Protein AF-A0A1E5TDJ2-F1 (afdb_monomer)

Structure (mmCIF, N/CA/C/O backbone):
data_AF-A0A1E5TDJ2-F1
#
_entry.id   AF-A0A1E5TDJ2-F1
#
loop_
_atom_site.group_PDB
_atom_site.id
_atom_site.type_symbol
_atom_site.label_atom_id
_atom_site.label_alt_id
_atom_site.label_comp_id
_atom_site.label_asym_id
_atom_site.label_entity_id
_atom_site.label_seq_id
_atom_site.pdbx_PDB_ins_code
_atom_site.Cartn_x
_atom_site.Cartn_y
_atom_site.Cartn_z
_atom_site.occupancy
_atom_site.B_iso_or_equiv
_atom_site.auth_seq_id
_atom_site.auth_comp_id
_atom_site.auth_asym_id
_atom_site.auth_atom_id
_atom_site.pdbx_PDB_model_num
ATOM 1 N N . MET A 1 1 ? 19.312 -7.113 -2.089 1.00 63.56 1 MET A N 1
ATOM 2 C CA . MET A 1 1 ? 18.902 -5.694 -2.047 1.00 63.56 1 MET A CA 1
ATOM 3 C C . MET A 1 1 ? 20.101 -4.768 -2.190 1.00 63.56 1 MET A C 1
ATOM 5 O O . MET A 1 1 ? 20.245 -4.193 -3.256 1.00 63.56 1 MET A O 1
ATOM 9 N N . VAL A 1 2 ? 20.990 -4.676 -1.190 1.00 70.56 2 VAL A N 1
ATOM 10 C CA . VAL A 1 2 ? 22.134 -3.738 -1.207 1.00 70.56 2 VAL A CA 1
ATOM 11 C C . VAL A 1 2 ? 23.017 -3.931 -2.442 1.00 70.56 2 VAL A C 1
ATOM 13 O O . VAL A 1 2 ? 23.183 -2.998 -3.211 1.00 70.56 2 VAL A O 1
ATOM 16 N N . PHE A 1 3 ? 23.471 -5.154 -2.714 1.00 72.44 3 PHE A N 1
ATOM 17 C CA . PHE A 1 3 ? 24.325 -5.455 -3.868 1.00 72.44 3 PHE A CA 1
ATOM 18 C C . PHE A 1 3 ? 23.682 -5.176 -5.236 1.00 72.44 3 PHE A C 1
ATOM 20 O O . PHE A 1 3 ? 24.351 -4.679 -6.131 1.00 72.44 3 PHE A O 1
ATOM 27 N N . SER A 1 4 ? 22.379 -5.424 -5.397 1.00 66.31 4 SER A N 1
ATOM 28 C CA . SER A 1 4 ? 21.657 -5.142 -6.648 1.00 66.31 4 SER A CA 1
ATOM 29 C C . SER A 1 4 ? 21.421 -3.643 -6.862 1.00 66.31 4 SER A C 1
ATOM 31 O O . SER A 1 4 ? 21.462 -3.168 -7.991 1.00 66.31 4 SER A O 1
ATOM 33 N N . ILE A 1 5 ? 21.186 -2.895 -5.778 1.00 70.62 5 ILE A N 1
ATOM 34 C CA . ILE A 1 5 ? 21.067 -1.433 -5.812 1.00 70.62 5 ILE A CA 1
ATOM 35 C C . ILE A 1 5 ? 22.433 -0.821 -6.120 1.00 70.62 5 ILE A C 1
ATOM 37 O O . ILE A 1 5 ? 22.540 -0.040 -7.057 1.00 70.62 5 ILE A O 1
ATOM 41 N N . LEU A 1 6 ? 23.479 -1.218 -5.388 1.00 73.31 6 LEU A N 1
ATOM 42 C CA . LEU A 1 6 ? 24.854 -0.782 -5.639 1.00 73.31 6 LEU A CA 1
ATOM 43 C C . LEU A 1 6 ? 25.262 -1.071 -7.082 1.00 73.31 6 LEU A C 1
ATOM 45 O O . LEU A 1 6 ? 25.754 -0.180 -7.755 1.00 73.31 6 LEU A O 1
ATOM 49 N N . SER A 1 7 ? 24.960 -2.266 -7.584 1.00 71.19 7 SER A N 1
ATOM 50 C CA . SER A 1 7 ? 25.160 -2.624 -8.983 1.00 71.19 7 SER A CA 1
ATOM 51 C C . SER A 1 7 ? 24.470 -1.638 -9.933 1.00 71.19 7 SER A C 1
ATOM 53 O O . SER A 1 7 ? 25.132 -1.071 -10.802 1.00 71.19 7 SER A O 1
ATOM 55 N N . TYR A 1 8 ? 23.168 -1.359 -9.761 1.00 70.56 8 TYR A N 1
ATOM 56 C CA . TYR A 1 8 ? 22.444 -0.404 -10.617 1.00 70.56 8 TYR A CA 1
ATOM 57 C C . TYR A 1 8 ? 23.038 1.011 -10.563 1.00 70.56 8 TYR A C 1
ATOM 59 O O . TYR A 1 8 ? 23.144 1.674 -11.593 1.00 70.56 8 TYR A O 1
ATOM 67 N N . PHE A 1 9 ? 23.431 1.480 -9.376 1.00 73.19 9 PHE A N 1
ATOM 68 C CA . PHE A 1 9 ? 24.064 2.788 -9.213 1.00 73.19 9 PHE A CA 1
ATOM 69 C C . PHE A 1 9 ? 25.463 2.834 -9.842 1.00 73.19 9 PHE A C 1
ATOM 71 O O . PHE A 1 9 ? 25.780 3.823 -10.498 1.00 73.19 9 PHE A O 1
ATOM 78 N N . ALA A 1 10 ? 26.260 1.772 -9.698 1.00 73.75 10 ALA A N 1
ATOM 79 C CA . ALA A 1 10 ? 27.562 1.640 -10.349 1.00 73.75 10 ALA A CA 1
ATOM 80 C C . ALA A 1 10 ? 27.429 1.762 -11.872 1.00 73.75 10 ALA A C 1
ATOM 82 O O . ALA A 1 10 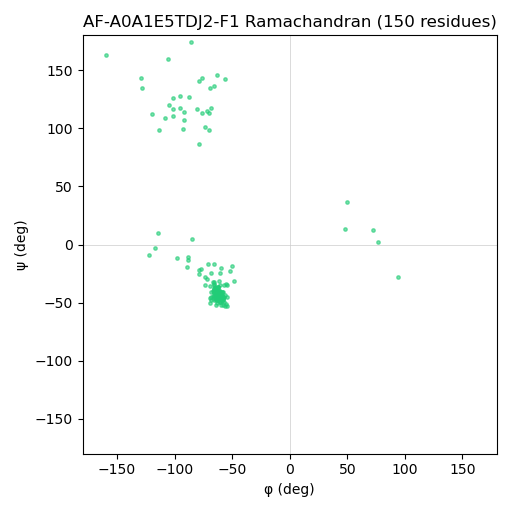? 28.151 2.539 -12.480 1.00 73.75 10 ALA A O 1
ATOM 83 N N . TYR A 1 11 ? 26.443 1.087 -12.472 1.00 74.12 11 TYR A N 1
ATOM 84 C CA . TYR A 1 11 ? 26.176 1.183 -13.910 1.00 74.12 11 TYR A CA 1
ATOM 85 C C . TYR A 1 11 ? 25.639 2.544 -14.347 1.00 74.12 11 TYR A C 1
ATOM 87 O O . TYR A 1 11 ? 26.119 3.120 -15.316 1.00 74.12 11 TYR A O 1
ATOM 95 N N . LYS A 1 12 ? 24.632 3.081 -13.649 1.00 75.00 12 LYS A N 1
ATOM 96 C CA . LYS A 1 12 ? 23.946 4.298 -14.106 1.00 75.00 12 LYS A CA 1
ATOM 97 C C . LYS A 1 12 ? 24.766 5.575 -13.922 1.00 75.00 12 LYS A C 1
ATOM 99 O O . LYS A 1 12 ? 24.545 6.537 -14.652 1.00 75.00 12 LYS A O 1
ATOM 104 N N . PHE A 1 13 ? 25.660 5.599 -12.939 1.00 80.31 13 PHE A N 1
ATOM 105 C CA . PHE A 1 13 ? 26.469 6.771 -12.599 1.00 80.31 13 PHE A CA 1
ATOM 106 C C . PHE A 1 13 ? 27.969 6.559 -12.845 1.00 80.31 13 PHE A C 1
ATOM 108 O O . PHE A 1 13 ? 28.758 7.387 -12.403 1.00 80.31 13 PHE A O 1
ATOM 115 N N . ASP A 1 14 ? 28.352 5.460 -13.507 1.00 73.44 14 ASP A N 1
ATOM 116 C CA . ASP A 1 14 ? 29.747 5.063 -13.767 1.00 73.44 14 ASP A CA 1
ATOM 117 C C . ASP A 1 14 ? 30.635 5.095 -12.502 1.00 73.44 14 ASP A C 1
ATOM 119 O O . ASP A 1 14 ? 31.799 5.494 -12.506 1.00 73.44 14 ASP A O 1
ATOM 123 N N . MET A 1 15 ? 30.050 4.720 -11.358 1.00 74.75 15 MET A N 1
ATOM 124 C CA . MET A 1 15 ? 30.738 4.733 -10.067 1.00 74.75 15 MET A CA 1
ATOM 125 C C . MET A 1 15 ? 31.481 3.418 -9.840 1.00 74.75 15 MET A C 1
ATOM 127 O O . MET A 1 15 ? 30.876 2.344 -9.840 1.00 74.75 15 MET A O 1
ATOM 131 N N . GLN A 1 16 ? 32.777 3.502 -9.531 1.00 71.62 16 GLN A N 1
ATOM 132 C CA . GLN A 1 16 ? 33.554 2.349 -9.078 1.00 71.62 16 GLN A CA 1
ATOM 133 C C . GLN A 1 16 ? 33.173 1.996 -7.637 1.00 71.62 16 GLN A C 1
ATOM 135 O O . GLN A 1 16 ? 33.605 2.640 -6.681 1.00 71.62 16 GLN A O 1
ATOM 140 N N . ILE A 1 17 ? 32.344 0.965 -7.482 1.00 75.81 17 ILE A N 1
ATOM 141 C CA . ILE A 1 17 ? 31.972 0.416 -6.178 1.00 75.81 17 ILE A CA 1
ATOM 142 C C . ILE A 1 17 ? 32.802 -0.850 -5.950 1.00 75.81 17 ILE A C 1
ATOM 144 O O . ILE A 1 17 ? 32.776 -1.747 -6.797 1.00 75.81 17 ILE A O 1
ATOM 148 N N . PRO A 1 18 ? 33.528 -0.970 -4.822 1.00 66.31 18 PRO A N 1
ATOM 149 C CA . PRO A 1 18 ? 34.258 -2.195 -4.527 1.00 66.31 18 PRO A CA 1
ATOM 150 C C . PRO A 1 18 ? 33.280 -3.378 -4.530 1.00 66.31 18 PRO A C 1
ATOM 152 O O . PRO A 1 18 ? 32.142 -3.241 -4.078 1.00 66.31 18 PRO A O 1
ATOM 155 N N . PHE A 1 19 ? 33.723 -4.531 -5.045 1.00 69.56 19 PHE A N 1
ATOM 156 C CA . PHE A 1 19 ? 32.941 -5.778 -5.141 1.00 69.56 19 PHE A CA 1
ATOM 157 C C . PHE A 1 19 ? 31.880 -5.840 -6.258 1.00 69.56 19 PHE A C 1
ATOM 159 O O . PHE A 1 19 ? 31.192 -6.855 -6.378 1.00 69.56 19 PHE A O 1
ATOM 166 N N . VAL A 1 20 ? 31.753 -4.804 -7.092 1.00 62.69 20 VAL A N 1
ATOM 167 C CA . VAL A 1 20 ? 30.809 -4.757 -8.218 1.00 62.69 20 VAL A CA 1
ATOM 168 C C . VAL A 1 20 ? 31.580 -4.579 -9.524 1.00 62.69 20 VAL A C 1
ATOM 170 O O . VAL A 1 20 ? 32.143 -3.521 -9.780 1.00 62.69 20 VAL A O 1
ATOM 173 N N . GLU A 1 21 ? 31.566 -5.598 -10.378 1.00 65.38 21 GLU A N 1
ATOM 174 C CA . GLU A 1 21 ? 32.015 -5.489 -11.765 1.00 65.38 21 GLU A CA 1
ATOM 175 C C . GLU A 1 21 ? 30.807 -5.216 -12.663 1.00 65.38 21 GLU A C 1
ATOM 177 O O . GLU A 1 21 ? 29.789 -5.915 -12.612 1.00 65.38 21 GLU A O 1
ATOM 182 N N . VAL A 1 22 ? 30.901 -4.175 -13.482 1.00 59.00 22 VAL A N 1
ATOM 183 C CA . VAL A 1 22 ? 29.867 -3.779 -14.440 1.00 59.00 22 VAL A CA 1
ATOM 184 C C . VAL A 1 22 ? 30.304 -4.268 -15.821 1.00 59.00 22 VAL A C 1
ATOM 186 O O . VAL A 1 22 ? 31.340 -3.844 -16.322 1.00 59.00 22 VAL A O 1
ATOM 189 N N . LEU A 1 23 ? 29.540 -5.181 -16.424 1.00 63.78 23 LEU A N 1
ATOM 190 C CA . LEU A 1 23 ? 29.669 -5.576 -17.831 1.00 63.78 23 LEU A CA 1
ATOM 191 C C . LEU A 1 23 ? 28.501 -4.971 -18.628 1.00 63.78 23 LEU A C 1
ATOM 193 O O . LEU A 1 23 ? 27.467 -4.627 -18.060 1.00 63.78 23 LEU A O 1
ATOM 197 N N . GLU A 1 24 ? 28.651 -4.852 -19.948 1.00 59.47 24 GLU A N 1
ATOM 198 C CA . GLU A 1 24 ? 27.761 -4.070 -20.830 1.00 59.47 24 GLU A CA 1
ATOM 199 C C . GLU A 1 24 ? 26.246 -4.316 -20.646 1.00 59.47 24 GLU A C 1
ATOM 201 O O . GLU A 1 24 ? 25.452 -3.396 -20.825 1.00 59.47 24 GLU A O 1
ATOM 206 N N . SE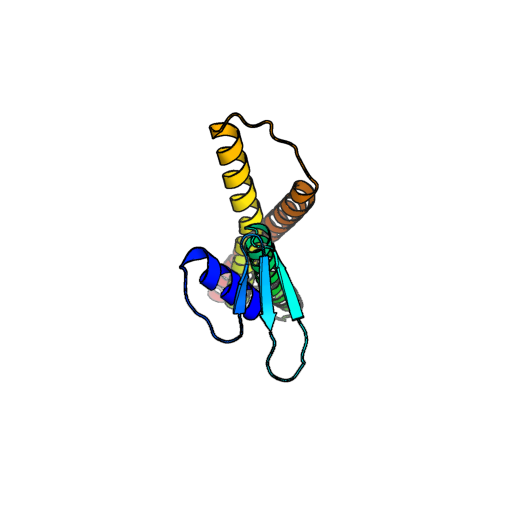R A 1 25 ? 25.829 -5.529 -20.259 1.00 58.78 25 SER A N 1
ATOM 207 C CA . SER A 1 25 ? 24.413 -5.919 -20.100 1.00 58.78 25 SER A CA 1
ATOM 208 C C . SER A 1 25 ? 24.021 -6.422 -18.703 1.00 58.78 25 SER A C 1
ATOM 210 O O . SER A 1 25 ? 22.843 -6.648 -18.417 1.00 58.78 25 SER A O 1
ATOM 212 N N . HIS A 1 26 ? 24.992 -6.638 -17.819 1.00 54.03 26 HIS A N 1
ATOM 213 C CA . HIS A 1 26 ? 24.784 -7.231 -16.501 1.00 54.03 26 HIS A CA 1
ATOM 214 C C . HIS A 1 26 ? 25.951 -6.886 -15.591 1.00 54.03 26 HIS A C 1
ATOM 216 O O . HIS A 1 26 ? 27.035 -6.537 -16.044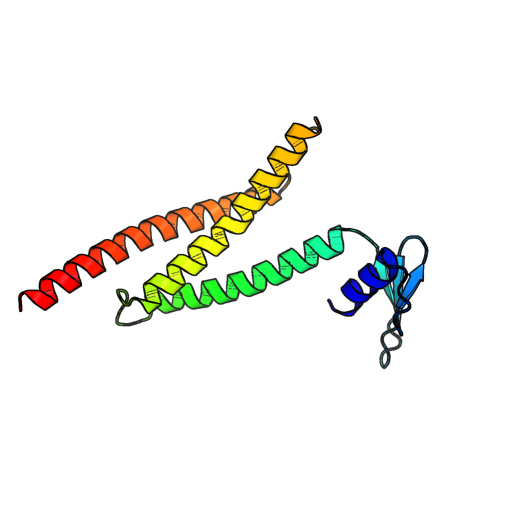 1.00 54.03 26 HIS A O 1
ATOM 222 N N . SER A 1 27 ? 25.770 -7.049 -14.292 1.00 55.84 27 SER A N 1
ATOM 223 C CA . SER A 1 27 ? 26.837 -6.792 -13.347 1.00 55.84 27 SER A CA 1
ATOM 224 C C . SER A 1 27 ? 27.040 -7.952 -12.412 1.00 55.84 27 SER A C 1
ATOM 226 O O . SER A 1 27 ? 26.100 -8.584 -11.929 1.00 55.84 27 SER A O 1
ATOM 228 N N . LYS A 1 28 ? 28.316 -8.273 -12.247 1.00 58.03 28 LYS A N 1
ATOM 229 C CA . LYS A 1 28 ? 28.801 -9.337 -11.396 1.00 58.03 28 LYS A CA 1
ATOM 230 C C . LYS A 1 28 ? 29.091 -8.731 -10.045 1.00 58.03 28 LYS A C 1
ATOM 232 O O . LYS A 1 28 ? 29.983 -7.899 -9.902 1.00 58.03 28 LYS A O 1
ATOM 237 N N . VAL A 1 29 ? 28.321 -9.148 -9.053 1.00 57.03 29 VAL A N 1
ATOM 238 C CA . VAL A 1 29 ? 28.621 -8.802 -7.670 1.00 57.03 29 VAL A CA 1
ATOM 239 C C . VAL A 1 29 ? 29.411 -9.947 -7.053 1.00 57.03 29 VAL A C 1
ATOM 241 O O . VAL A 1 29 ? 28.909 -11.069 -6.963 1.00 57.03 29 VAL A O 1
ATOM 244 N N . ASN A 1 30 ? 30.645 -9.654 -6.651 1.00 57.16 30 ASN A N 1
ATOM 245 C CA . ASN A 1 30 ? 31.535 -10.578 -5.959 1.00 57.16 30 ASN A CA 1
ATOM 246 C C . ASN A 1 30 ? 31.357 -10.383 -4.454 1.00 57.16 30 ASN A C 1
ATOM 248 O O . ASN A 1 30 ? 31.913 -9.452 -3.887 1.00 57.16 30 ASN A O 1
ATOM 252 N N . VAL A 1 31 ? 30.576 -11.233 -3.787 1.00 57.81 31 VAL A N 1
ATOM 253 C CA . VAL A 1 31 ? 30.344 -11.082 -2.340 1.00 57.81 31 VAL A CA 1
ATOM 254 C C . VAL A 1 31 ? 31.623 -11.456 -1.571 1.00 57.81 31 VAL A C 1
ATOM 256 O O . VAL A 1 31 ? 32.013 -12.629 -1.602 1.00 57.81 31 VAL A O 1
ATOM 259 N N . PRO A 1 32 ? 32.282 -10.518 -0.860 1.00 47.44 32 PRO A N 1
ATOM 260 C CA . PRO A 1 32 ? 33.440 -10.866 -0.045 1.00 47.44 32 PRO A CA 1
ATOM 261 C C . PRO A 1 32 ? 32.980 -11.785 1.101 1.00 47.44 32 PRO A C 1
ATOM 263 O O . PRO A 1 32 ? 31.945 -11.518 1.706 1.00 47.44 32 PRO A O 1
ATOM 266 N N . LEU A 1 33 ? 33.748 -12.854 1.361 1.00 51.19 33 LEU A N 1
ATOM 267 C CA . LEU A 1 33 ? 33.516 -14.033 2.234 1.00 51.19 33 LEU A CA 1
ATOM 268 C C . LEU A 1 33 ? 32.928 -15.301 1.594 1.00 51.19 33 LEU A C 1
ATOM 270 O O . LEU A 1 33 ? 33.189 -16.374 2.128 1.00 51.19 33 LEU A O 1
ATOM 274 N N . LEU A 1 34 ? 32.145 -15.227 0.514 1.00 58.41 34 LEU A N 1
ATOM 275 C CA . LEU A 1 34 ? 31.355 -16.391 0.066 1.00 58.41 34 LEU A CA 1
ATOM 276 C C . LEU A 1 34 ? 31.718 -16.938 -1.322 1.00 58.41 34 LEU A C 1
ATOM 278 O O . LEU A 1 34 ? 31.090 -17.901 -1.750 1.00 58.41 34 LEU A O 1
ATOM 282 N N . GLU A 1 35 ? 32.660 -16.318 -2.046 1.00 56.38 35 GLU A N 1
ATOM 283 C CA . GLU A 1 35 ? 32.996 -16.620 -3.461 1.00 56.38 35 GLU A CA 1
ATOM 284 C C . GLU A 1 35 ? 31.777 -16.728 -4.410 1.00 56.38 35 GLU A C 1
ATOM 286 O O . GLU A 1 35 ? 31.879 -17.161 -5.558 1.00 56.38 35 GLU A O 1
ATOM 291 N N . LEU A 1 36 ? 30.602 -16.283 -3.959 1.00 50.69 36 LEU A N 1
ATOM 292 C CA . LEU A 1 36 ? 29.356 -16.319 -4.704 1.00 50.69 36 LEU A CA 1
ATOM 293 C C . LEU A 1 36 ? 29.378 -15.205 -5.748 1.00 50.69 36 LEU A C 1
ATOM 295 O O . LEU A 1 36 ? 29.350 -14.018 -5.415 1.00 50.69 36 LEU A O 1
ATOM 299 N N . ARG A 1 37 ? 29.409 -15.611 -7.020 1.00 55.28 37 ARG A N 1
ATOM 300 C CA . ARG A 1 37 ? 29.291 -14.721 -8.178 1.00 55.28 37 ARG A CA 1
ATOM 301 C C . ARG A 1 37 ? 27.829 -14.630 -8.582 1.00 55.28 37 ARG A C 1
ATOM 303 O O . ARG A 1 37 ? 27.271 -15.583 -9.122 1.00 55.28 37 ARG A O 1
ATOM 310 N N . ILE A 1 38 ? 27.206 -13.489 -8.312 1.00 61.47 38 ILE A N 1
ATOM 311 C CA . ILE A 1 38 ? 25.798 -13.261 -8.648 1.00 61.47 38 ILE A CA 1
ATOM 312 C C . ILE A 1 38 ? 25.735 -12.346 -9.869 1.00 61.47 38 ILE A C 1
ATOM 314 O O . ILE A 1 38 ? 26.216 -11.214 -9.822 1.00 61.47 38 ILE A O 1
ATOM 318 N N . ASN A 1 39 ? 25.121 -12.834 -10.950 1.00 55.28 39 ASN A N 1
ATOM 319 C CA . ASN A 1 39 ? 24.797 -12.024 -12.121 1.00 55.28 39 ASN A CA 1
ATOM 320 C C . ASN A 1 39 ? 23.511 -11.239 -11.855 1.00 55.28 39 ASN A C 1
ATOM 322 O O . ASN A 1 39 ? 22.440 -11.821 -11.680 1.00 55.28 39 ASN A O 1
ATOM 326 N N . VAL A 1 40 ? 23.618 -9.916 -11.846 1.00 60.16 40 VAL A N 1
ATOM 327 C CA . VAL A 1 40 ? 22.496 -8.998 -11.676 1.00 60.16 40 VAL A CA 1
ATOM 328 C C . VAL A 1 40 ? 22.227 -8.327 -13.028 1.00 60.16 40 VAL A C 1
ATOM 330 O O . VAL A 1 40 ? 23.048 -7.524 -13.474 1.00 60.16 40 VAL A O 1
ATOM 333 N N . PRO A 1 41 ? 21.127 -8.656 -13.726 1.00 57.38 41 PRO A N 1
ATOM 334 C CA . PRO A 1 41 ? 20.796 -8.011 -14.994 1.00 57.38 41 PRO A CA 1
ATOM 335 C C . PRO A 1 41 ? 20.394 -6.549 -14.769 1.00 57.38 41 PRO A C 1
ATOM 337 O O . PRO A 1 41 ? 19.589 -6.250 -13.889 1.00 57.38 41 PRO A O 1
ATOM 340 N N . PHE A 1 42 ? 20.906 -5.620 -15.576 1.00 55.06 42 PHE A N 1
ATOM 341 C CA . PHE A 1 42 ? 20.544 -4.207 -15.463 1.00 55.06 42 PHE A CA 1
ATOM 342 C C . PHE A 1 42 ? 19.192 -3.923 -16.097 1.00 55.06 42 PHE A C 1
ATOM 344 O O . PHE A 1 42 ? 19.092 -3.533 -17.254 1.00 55.06 42 PHE A O 1
ATOM 351 N N . SER A 1 43 ? 18.129 -4.109 -15.320 1.00 61.75 43 SER A N 1
ATOM 352 C CA . SER A 1 43 ? 16.782 -3.741 -15.739 1.00 61.75 43 SER A CA 1
ATOM 353 C C . SER A 1 43 ? 16.086 -2.900 -14.677 1.00 61.75 43 SER A C 1
ATOM 355 O O . SER A 1 43 ? 16.198 -3.168 -13.477 1.00 61.75 43 SER A O 1
ATOM 357 N N . TYR A 1 44 ? 15.283 -1.927 -15.121 1.00 65.31 44 TYR A N 1
ATOM 358 C CA . TYR A 1 44 ? 14.310 -1.226 -14.277 1.00 65.31 44 TYR A CA 1
ATOM 359 C C . TYR A 1 44 ? 13.385 -2.201 -13.525 1.00 65.31 44 TYR A C 1
ATOM 361 O O . TYR A 1 44 ? 12.905 -1.871 -12.441 1.00 65.31 44 TYR A O 1
ATOM 369 N N . SER A 1 45 ? 13.220 -3.429 -14.031 1.00 66.06 45 SER A N 1
ATOM 370 C CA . SER A 1 45 ? 12.533 -4.529 -13.347 1.00 66.06 45 SER A CA 1
ATOM 371 C C . SER A 1 45 ? 13.099 -4.816 -11.954 1.00 66.06 45 SER A C 1
ATOM 373 O O . SER A 1 45 ? 12.331 -5.127 -11.051 1.00 66.06 45 SER A O 1
ATOM 375 N N . ILE A 1 46 ? 14.413 -4.670 -11.737 1.00 70.31 46 ILE A N 1
ATOM 376 C CA . ILE A 1 46 ? 15.024 -4.888 -10.418 1.00 70.31 46 ILE A CA 1
ATOM 377 C C . ILE A 1 46 ? 14.544 -3.833 -9.423 1.00 70.31 46 ILE A C 1
ATOM 379 O O . ILE A 1 46 ? 14.178 -4.170 -8.300 1.00 70.31 46 ILE A O 1
ATOM 383 N N . ILE A 1 47 ? 14.506 -2.564 -9.830 1.00 74.69 47 ILE A N 1
ATOM 384 C CA . ILE A 1 47 ? 14.024 -1.475 -8.971 1.00 74.69 47 ILE A CA 1
ATOM 385 C C . ILE A 1 47 ? 12.547 -1.682 -8.653 1.00 74.69 47 ILE A C 1
ATOM 387 O O . ILE A 1 47 ? 12.175 -1.630 -7.486 1.00 74.69 47 ILE A O 1
ATOM 391 N N . ILE A 1 48 ? 11.732 -1.988 -9.667 1.00 76.69 48 ILE A N 1
ATOM 392 C CA . ILE A 1 48 ? 10.298 -2.257 -9.504 1.00 76.69 48 ILE A CA 1
ATOM 393 C C . ILE A 1 48 ? 10.074 -3.425 -8.535 1.00 76.69 48 ILE A C 1
ATOM 395 O O . ILE A 1 48 ? 9.285 -3.299 -7.600 1.00 76.69 48 ILE A O 1
ATOM 399 N N . MET A 1 49 ? 10.819 -4.523 -8.691 1.00 81.50 49 MET A N 1
ATOM 400 C CA . MET A 1 49 ? 10.758 -5.680 -7.797 1.00 81.50 49 MET A CA 1
ATOM 401 C C . MET A 1 49 ? 11.089 -5.298 -6.347 1.00 81.50 49 MET A C 1
ATOM 403 O O . MET A 1 49 ? 10.335 -5.635 -5.433 1.00 81.50 49 MET A O 1
ATOM 407 N N . TRP A 1 50 ? 12.181 -4.561 -6.109 1.00 84.12 50 TRP A N 1
ATOM 408 C CA . TRP A 1 50 ? 12.547 -4.135 -4.752 1.00 84.12 50 TRP A CA 1
ATOM 409 C C . TRP A 1 50 ? 11.533 -3.161 -4.153 1.00 84.12 50 TRP A C 1
ATOM 411 O O . TRP A 1 50 ? 11.179 -3.297 -2.981 1.00 84.12 50 TRP A O 1
ATOM 421 N N . SER A 1 51 ? 11.035 -2.208 -4.943 1.00 85.50 51 SER A N 1
ATOM 422 C CA . SER A 1 51 ? 9.983 -1.283 -4.521 1.00 85.50 51 SER A CA 1
ATOM 423 C C . SER A 1 51 ? 8.708 -2.030 -4.131 1.00 85.50 51 SER A C 1
ATOM 425 O O . SER A 1 51 ? 8.130 -1.725 -3.088 1.00 85.50 51 SER A O 1
ATOM 427 N N . ALA A 1 52 ? 8.314 -3.050 -4.899 1.00 86.50 52 ALA A N 1
ATOM 428 C CA . ALA A 1 52 ? 7.174 -3.902 -4.578 1.00 86.50 52 ALA A CA 1
ATOM 429 C C . ALA A 1 52 ? 7.398 -4.690 -3.275 1.00 86.50 52 ALA A C 1
ATOM 431 O O . ALA A 1 52 ? 6.547 -4.663 -2.387 1.00 86.50 52 ALA A O 1
ATOM 432 N N . MET A 1 53 ? 8.563 -5.327 -3.098 1.00 89.88 53 MET A N 1
ATOM 433 C CA . MET A 1 53 ? 8.883 -6.054 -1.860 1.00 89.88 53 MET A CA 1
ATOM 434 C C . MET A 1 53 ? 8.869 -5.145 -0.623 1.00 89.88 53 MET A C 1
ATOM 436 O O . MET A 1 53 ? 8.321 -5.510 0.423 1.00 89.88 53 MET A O 1
ATOM 440 N N . LEU A 1 54 ? 9.451 -3.947 -0.731 1.00 92.44 54 LEU A N 1
ATOM 441 C CA . LEU A 1 54 ? 9.465 -2.972 0.357 1.00 92.44 54 LEU A CA 1
ATOM 442 C C . LEU A 1 54 ? 8.047 -2.487 0.681 1.00 92.44 54 LEU A C 1
ATOM 444 O O . LEU A 1 54 ? 7.667 -2.444 1.853 1.00 92.44 54 LEU A O 1
ATOM 448 N N . TYR A 1 55 ? 7.254 -2.179 -0.349 1.00 93.12 55 TYR A N 1
ATOM 449 C CA . TYR A 1 55 ? 5.851 -1.806 -0.197 1.00 93.12 55 TYR A CA 1
ATOM 450 C C . TYR A 1 55 ? 5.075 -2.883 0.566 1.00 93.12 55 TYR A C 1
ATOM 452 O O . TYR A 1 55 ? 4.452 -2.574 1.582 1.00 93.12 55 TYR A O 1
ATOM 460 N N . TYR A 1 56 ? 5.169 -4.150 0.151 1.00 93.06 56 TYR A N 1
ATOM 461 C CA . TYR A 1 56 ? 4.439 -5.234 0.809 1.00 93.06 56 TYR A CA 1
ATOM 462 C C . TYR A 1 56 ? 4.918 -5.504 2.237 1.00 93.06 56 TYR A C 1
ATOM 464 O O . TYR A 1 56 ? 4.107 -5.813 3.107 1.00 93.06 56 TYR A O 1
ATOM 472 N N . THR A 1 57 ? 6.202 -5.304 2.530 1.00 95.19 57 THR A N 1
ATOM 473 C CA . THR A 1 57 ? 6.715 -5.386 3.908 1.00 95.19 57 THR A CA 1
ATOM 474 C C . THR A 1 57 ? 6.031 -4.356 4.814 1.00 95.19 57 THR A C 1
ATOM 476 O O . THR A 1 57 ? 5.531 -4.688 5.894 1.00 95.19 57 THR A O 1
ATOM 479 N N . ILE A 1 58 ? 5.946 -3.104 4.355 1.00 95.06 58 ILE A N 1
ATOM 480 C CA . ILE A 1 58 ? 5.247 -2.027 5.069 1.00 95.06 58 ILE A CA 1
ATOM 481 C C . ILE A 1 58 ? 3.745 -2.331 5.151 1.00 95.06 58 ILE A C 1
ATOM 483 O O . ILE A 1 58 ? 3.126 -2.132 6.201 1.00 95.06 58 ILE A O 1
ATOM 487 N N . TYR A 1 59 ? 3.169 -2.854 4.069 1.00 94.75 59 TYR A N 1
ATOM 488 C CA . TYR A 1 59 ? 1.761 -3.215 3.977 1.00 94.75 59 TYR A CA 1
ATOM 489 C C . TYR A 1 59 ? 1.368 -4.266 5.016 1.00 94.75 59 TYR A C 1
ATOM 491 O O . TYR A 1 59 ? 0.447 -4.034 5.797 1.00 94.75 59 TYR A O 1
ATOM 499 N N . PHE A 1 60 ? 2.087 -5.388 5.098 1.00 94.62 60 PHE A N 1
ATOM 500 C CA . PHE A 1 60 ? 1.787 -6.448 6.062 1.00 94.62 60 PHE A CA 1
ATOM 501 C C . PHE A 1 60 ? 2.007 -5.998 7.508 1.00 94.62 60 PHE A C 1
ATOM 503 O O . PHE A 1 60 ? 1.235 -6.359 8.402 1.00 94.62 60 PHE A O 1
ATOM 510 N N . TYR A 1 61 ? 3.002 -5.141 7.755 1.00 94.50 61 TYR A N 1
ATOM 511 C CA . TYR A 1 61 ? 3.170 -4.510 9.062 1.00 94.50 61 TYR A CA 1
ATOM 512 C C . TYR A 1 61 ? 1.963 -3.631 9.434 1.00 94.50 61 TYR A C 1
ATOM 514 O O . TYR A 1 61 ? 1.467 -3.675 10.567 1.00 94.50 61 TYR A O 1
ATOM 522 N N . ALA A 1 62 ? 1.452 -2.849 8.484 1.00 93.25 62 ALA A N 1
ATOM 523 C CA . ALA A 1 62 ? 0.260 -2.034 8.677 1.00 93.25 62 ALA A CA 1
ATOM 524 C C . ALA A 1 62 ? -1.003 -2.888 8.860 1.00 93.25 62 ALA A C 1
ATOM 526 O O . ALA A 1 62 ? -1.789 -2.598 9.760 1.00 93.25 62 ALA A O 1
ATOM 527 N N . LEU A 1 63 ? -1.148 -3.975 8.099 1.00 92.75 63 LEU A N 1
ATOM 528 C CA . LEU A 1 63 ? -2.242 -4.942 8.211 1.00 92.75 63 LEU A CA 1
ATOM 529 C C . LEU A 1 63 ? -2.269 -5.600 9.599 1.00 92.75 63 LEU A C 1
ATOM 531 O O . LEU A 1 63 ? -3.311 -5.653 10.251 1.00 92.75 63 LEU A O 1
ATOM 535 N N . LYS A 1 64 ? -1.109 -6.012 10.125 1.00 93.19 64 LYS A N 1
ATOM 536 C CA . LYS A 1 64 ? -0.983 -6.498 11.510 1.00 93.19 64 LYS A CA 1
ATOM 537 C C . LYS A 1 64 ? -1.488 -5.463 12.517 1.00 93.19 64 LYS A C 1
ATOM 539 O O . LYS A 1 64 ? -2.173 -5.801 13.482 1.00 93.19 64 LYS A O 1
ATOM 544 N N . ASN A 1 65 ? -1.141 -4.192 12.322 1.00 89.69 65 ASN A N 1
ATOM 545 C CA . ASN A 1 65 ? -1.595 -3.109 13.194 1.00 89.69 65 ASN A CA 1
ATOM 546 C C . ASN A 1 65 ? -3.081 -2.776 13.025 1.00 89.69 65 ASN A C 1
ATOM 548 O O . ASN A 1 65 ? -3.699 -2.349 14.001 1.00 89.69 65 ASN A O 1
ATOM 552 N N . PHE A 1 66 ? -3.634 -2.979 11.831 1.00 89.75 66 PHE A N 1
ATOM 553 C CA . PHE A 1 66 ? -5.058 -2.876 11.542 1.00 89.75 66 PHE A CA 1
ATOM 554 C C . PHE A 1 66 ? -5.839 -3.944 12.313 1.00 89.75 66 PHE A C 1
ATOM 556 O O . PHE A 1 66 ? -6.705 -3.587 13.105 1.00 89.75 66 PHE A O 1
ATOM 563 N N . PHE A 1 67 ? -5.459 -5.223 12.219 1.00 89.00 67 PHE A N 1
ATOM 564 C CA . PHE A 1 67 ? -6.126 -6.292 12.976 1.00 89.00 67 PHE A CA 1
ATOM 565 C C . PHE A 1 67 ? -6.046 -6.096 14.495 1.00 89.00 67 PHE A C 1
ATOM 567 O O . PHE A 1 67 ? -7.015 -6.339 15.210 1.00 89.00 67 PHE A O 1
ATOM 574 N N . LYS A 1 68 ? -4.936 -5.544 15.004 1.00 87.94 68 LYS A N 1
ATOM 575 C CA . LYS A 1 68 ? -4.807 -5.183 16.428 1.00 87.94 68 LYS A CA 1
ATOM 576 C C . LYS A 1 68 ? -5.839 -4.164 16.917 1.00 87.94 68 LYS A C 1
ATOM 578 O O . LYS A 1 68 ? -6.010 -4.052 18.127 1.00 87.94 68 LYS A O 1
ATOM 583 N N . VAL A 1 69 ? -6.473 -3.384 16.040 1.00 86.38 69 VAL A N 1
ATOM 584 C CA . VAL A 1 69 ? -7.531 -2.447 16.453 1.00 86.38 69 VAL A CA 1
ATOM 585 C C . VAL A 1 69 ? -8.788 -3.193 16.896 1.00 86.38 69 VAL A C 1
ATOM 587 O O . VAL A 1 69 ? -9.399 -2.777 17.871 1.00 86.38 69 VAL A O 1
ATOM 590 N N . PHE A 1 70 ? -9.116 -4.318 16.263 1.00 82.62 70 PHE A N 1
ATOM 591 C CA . PHE A 1 70 ? -10.327 -5.094 16.560 1.00 82.62 70 PHE A CA 1
ATOM 592 C C . PHE A 1 70 ? -10.216 -5.936 17.835 1.00 82.62 70 PHE A C 1
ATOM 594 O O . PHE A 1 70 ? -11.222 -6.302 18.424 1.00 82.62 70 PHE A O 1
ATOM 601 N N . ILE A 1 71 ? -8.992 -6.227 18.281 1.00 84.56 71 ILE A N 1
ATOM 602 C CA . ILE A 1 71 ? -8.732 -6.998 19.511 1.00 84.56 71 ILE A CA 1
ATOM 603 C C . ILE A 1 71 ? -8.667 -6.071 20.742 1.00 84.56 71 ILE A C 1
ATOM 605 O O . ILE A 1 71 ? -8.687 -6.517 21.887 1.00 84.56 71 ILE A O 1
ATOM 609 N N . LYS A 1 72 ? -8.564 -4.754 20.539 1.00 80.69 72 LYS A N 1
ATOM 610 C CA . LYS A 1 72 ? -8.482 -3.790 21.639 1.00 80.69 72 LYS A CA 1
ATOM 611 C C . LYS A 1 72 ? -9.855 -3.522 22.247 1.00 80.69 72 LYS A C 1
ATOM 613 O O . LYS A 1 72 ? -10.818 -3.293 21.529 1.00 80.69 72 LYS A O 1
ATOM 618 N N . LYS A 1 73 ? -9.885 -3.404 23.580 1.00 73.50 73 LYS A N 1
ATOM 619 C CA . LYS A 1 73 ? -11.088 -3.082 24.365 1.00 73.50 73 LYS A CA 1
ATOM 620 C C . LYS A 1 73 ? -11.757 -1.761 23.941 1.00 73.50 73 LYS A C 1
ATOM 622 O O . LYS A 1 73 ? -12.976 -1.691 23.917 1.00 73.50 73 LYS A O 1
ATOM 627 N N . ASN A 1 74 ? -10.970 -0.756 23.542 1.00 73.44 74 ASN A N 1
ATOM 628 C CA . ASN A 1 74 ? -11.468 0.553 23.105 1.00 73.44 74 ASN A CA 1
ATOM 629 C C . ASN A 1 74 ? -11.185 0.788 21.613 1.00 73.44 74 ASN A C 1
ATOM 631 O O . ASN A 1 74 ? -10.081 1.183 21.217 1.00 73.44 74 ASN A O 1
ATOM 635 N N . MET A 1 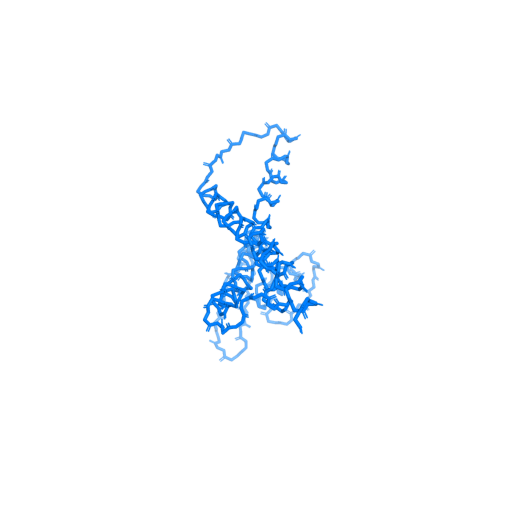75 ? -12.190 0.557 20.767 1.00 72.25 75 MET A N 1
ATOM 636 C CA . MET A 1 75 ? -12.058 0.706 19.311 1.00 72.25 75 MET A CA 1
ATOM 637 C C . MET A 1 75 ? -12.138 2.169 18.835 1.00 72.25 75 MET A C 1
ATOM 639 O O . MET A 1 75 ? -11.532 2.506 17.816 1.00 72.25 75 MET A O 1
ATOM 643 N N . PHE A 1 76 ? -12.795 3.053 19.596 1.00 76.38 76 PHE A N 1
ATOM 644 C CA . PHE A 1 76 ? -13.034 4.462 19.237 1.00 76.38 76 PHE A CA 1
ATOM 645 C C . PHE A 1 76 ? -11.881 5.423 19.581 1.00 76.38 76 PHE A C 1
ATOM 647 O O . PHE A 1 76 ? -11.974 6.631 19.365 1.00 76.38 76 PHE A O 1
ATOM 654 N N . GLU A 1 77 ? -10.745 4.914 20.064 1.00 81.00 77 GLU A N 1
ATOM 655 C CA . GLU A 1 77 ? -9.584 5.753 20.366 1.00 81.00 77 GLU A CA 1
ATOM 656 C C . GLU A 1 77 ? -9.006 6.440 19.116 1.00 81.00 77 GLU A C 1
ATOM 658 O O . GLU A 1 77 ? -8.882 5.865 18.028 1.00 81.00 77 GLU A O 1
ATOM 663 N N . THR A 1 78 ? -8.500 7.662 19.297 1.00 82.00 78 THR A N 1
ATOM 664 C CA . THR A 1 78 ? -7.807 8.425 18.242 1.00 82.00 78 THR A CA 1
ATOM 665 C C . THR A 1 78 ? -6.626 7.657 17.637 1.00 82.00 78 THR A C 1
ATOM 667 O O . THR A 1 78 ? -6.365 7.751 16.434 1.00 82.00 78 THR A O 1
ATOM 670 N N . LYS A 1 79 ? -5.928 6.846 18.445 1.00 84.75 79 LYS A N 1
ATOM 671 C CA . LYS A 1 79 ? -4.822 5.984 18.002 1.00 84.75 79 LYS A CA 1
ATOM 672 C C . LYS A 1 79 ? -5.295 4.882 17.050 1.00 84.75 79 LYS A C 1
ATOM 674 O O . LYS A 1 79 ? -4.601 4.597 16.074 1.00 84.75 79 LYS A O 1
ATOM 679 N N . SER A 1 80 ? -6.463 4.298 17.306 1.00 84.94 80 SER A N 1
ATOM 680 C CA . SER A 1 80 ? -7.088 3.291 16.443 1.00 84.94 80 SER A CA 1
ATOM 681 C C . SER A 1 80 ? -7.488 3.908 15.102 1.00 84.94 80 SER A C 1
ATOM 683 O O . SER A 1 80 ? -7.067 3.423 14.052 1.00 84.94 80 SER A O 1
ATOM 685 N N . LEU A 1 81 ? -8.149 5.071 15.123 1.00 86.00 81 LEU A N 1
ATOM 686 C CA . LEU A 1 81 ? -8.508 5.813 13.908 1.00 86.00 81 LEU A CA 1
ATOM 687 C C . LEU A 1 81 ? -7.288 6.199 13.056 1.00 86.00 81 LEU A C 1
ATOM 689 O O . LEU A 1 81 ? -7.335 6.086 11.830 1.00 86.00 81 LEU A O 1
ATOM 693 N N . LYS A 1 82 ? -6.180 6.637 13.674 1.00 89.19 82 LYS A N 1
ATOM 694 C CA . LYS A 1 82 ? -4.937 6.959 12.947 1.00 89.19 82 LYS A CA 1
ATOM 695 C C . LYS A 1 82 ? -4.370 5.738 12.214 1.00 89.19 82 LYS A C 1
ATOM 697 O O . LYS A 1 82 ? -3.964 5.868 11.061 1.00 89.19 82 LYS A O 1
ATOM 702 N N . ARG A 1 83 ? -4.378 4.558 12.847 1.00 88.50 83 ARG A N 1
ATOM 703 C CA . ARG A 1 83 ? -3.902 3.302 12.236 1.00 88.50 83 ARG A CA 1
ATOM 704 C C . ARG A 1 83 ? -4.755 2.884 11.043 1.00 88.50 83 ARG A C 1
ATOM 706 O O . ARG A 1 83 ? -4.200 2.539 10.006 1.00 88.50 83 ARG A O 1
ATOM 713 N N . LEU A 1 84 ? -6.078 2.979 11.161 1.00 89.94 84 LEU A N 1
ATOM 714 C CA . LEU A 1 84 ? -6.984 2.676 10.053 1.00 89.94 84 LEU A CA 1
ATOM 715 C C . LEU A 1 84 ? -6.802 3.640 8.881 1.00 89.94 84 LEU A C 1
ATOM 717 O O . LEU A 1 84 ? -6.721 3.200 7.741 1.00 89.94 84 LEU A O 1
ATOM 721 N N . ARG A 1 85 ? -6.681 4.950 9.144 1.00 92.19 85 ARG A N 1
ATOM 722 C CA . ARG A 1 85 ? -6.414 5.937 8.083 1.00 92.19 85 ARG A CA 1
ATOM 723 C C . ARG A 1 85 ? -5.088 5.672 7.380 1.00 92.19 85 ARG A C 1
ATOM 725 O O . ARG A 1 85 ? -5.002 5.854 6.171 1.00 92.19 85 ARG A O 1
ATOM 732 N N . PHE A 1 86 ? -4.058 5.270 8.121 1.00 93.50 86 PHE A N 1
ATOM 733 C CA . PHE A 1 86 ? -2.779 4.896 7.526 1.00 93.50 86 PHE A CA 1
ATOM 734 C C . PHE A 1 86 ? -2.924 3.672 6.615 1.00 93.50 86 PHE A C 1
ATOM 736 O O . PHE A 1 86 ? -2.466 3.706 5.476 1.00 93.50 86 PHE A O 1
ATOM 743 N N . PHE A 1 87 ? -3.623 2.633 7.076 1.00 94.19 87 PHE A N 1
ATOM 744 C CA . PHE A 1 87 ? -3.858 1.437 6.271 1.00 94.19 87 PHE A CA 1
ATOM 745 C C . PHE A 1 87 ? -4.724 1.720 5.031 1.00 94.19 87 PHE A C 1
ATOM 747 O O . PHE A 1 87 ? -4.424 1.216 3.952 1.00 94.19 87 PHE A O 1
ATOM 754 N N . LEU A 1 88 ? -5.720 2.607 5.139 1.00 94.44 88 LEU A N 1
ATOM 755 C CA . LEU A 1 88 ? -6.482 3.105 3.989 1.00 94.44 88 LEU A CA 1
ATOM 756 C C . LEU A 1 88 ? -5.562 3.774 2.960 1.00 94.44 88 LEU A C 1
ATOM 758 O O . LEU A 1 88 ? -5.580 3.403 1.793 1.00 94.44 88 LEU A O 1
ATOM 762 N N . LYS A 1 89 ? -4.721 4.725 3.394 1.00 94.44 89 LYS A N 1
ATOM 763 C CA . LYS A 1 89 ? -3.773 5.418 2.506 1.00 94.44 89 LYS A CA 1
ATOM 764 C C . LYS A 1 89 ? -2.827 4.447 1.804 1.00 94.44 89 LYS A C 1
ATOM 766 O O . LYS A 1 89 ? -2.573 4.616 0.620 1.00 94.44 89 LYS A O 1
ATOM 771 N N . LEU A 1 90 ? -2.339 3.424 2.508 1.00 94.69 90 LEU A N 1
ATOM 772 C CA . LEU A 1 90 ? -1.487 2.396 1.904 1.00 94.69 90 LEU A CA 1
ATOM 773 C C . LEU A 1 90 ? -2.199 1.625 0.788 1.00 94.69 90 LEU A C 1
ATOM 775 O O . LEU A 1 90 ? -1.578 1.369 -0.239 1.00 94.69 90 LEU A O 1
ATOM 779 N N . ASN A 1 91 ? -3.483 1.292 0.957 1.00 94.25 91 ASN A N 1
ATOM 780 C CA . ASN A 1 91 ? -4.272 0.617 -0.080 1.00 94.25 91 ASN A CA 1
ATOM 781 C C . ASN A 1 91 ? -4.604 1.526 -1.279 1.00 94.25 91 ASN A C 1
ATOM 783 O O . ASN A 1 91 ? -4.924 1.019 -2.346 1.00 94.25 91 ASN A O 1
ATOM 787 N N . LEU A 1 92 ? -4.485 2.853 -1.148 1.00 94.44 92 LEU A N 1
ATOM 788 C CA . LEU A 1 92 ? -4.641 3.777 -2.278 1.00 94.44 92 LEU A CA 1
ATOM 789 C C . LEU A 1 92 ? -3.394 3.853 -3.175 1.00 94.44 92 LEU A C 1
ATOM 791 O O . LEU A 1 92 ? -3.512 4.239 -4.334 1.00 94.44 92 LEU A O 1
ATOM 795 N N . ILE A 1 93 ? -2.209 3.484 -2.675 1.00 92.31 93 ILE A N 1
ATOM 796 C CA . ILE A 1 93 ? -0.950 3.599 -3.434 1.00 92.31 93 ILE A CA 1
ATOM 797 C C . ILE A 1 93 ? -0.973 2.768 -4.734 1.00 92.31 93 ILE A C 1
ATOM 799 O O . ILE A 1 93 ? -0.686 3.349 -5.781 1.00 92.31 93 ILE A O 1
ATOM 803 N N . PRO A 1 94 ? -1.356 1.473 -4.732 1.00 90.50 94 PRO A N 1
ATOM 804 C CA . PRO A 1 94 ? -1.425 0.675 -5.962 1.00 90.50 94 PRO A CA 1
ATOM 805 C C . PRO A 1 94 ? -2.432 1.225 -6.979 1.00 90.50 94 PRO A C 1
ATOM 807 O O . PRO A 1 94 ? -2.208 1.146 -8.183 1.00 90.50 94 PRO A O 1
ATOM 810 N N . ILE A 1 95 ? -3.514 1.843 -6.496 1.00 90.62 95 ILE A N 1
ATOM 811 C CA . ILE A 1 95 ? -4.542 2.465 -7.339 1.00 90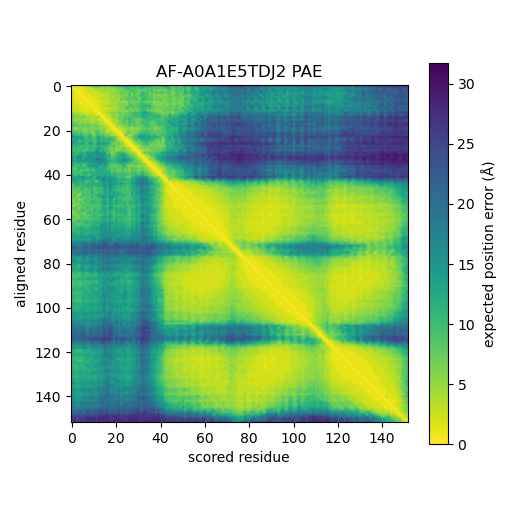.62 95 ILE A CA 1
ATOM 812 C C . ILE A 1 95 ? -3.980 3.715 -8.025 1.00 90.62 95 ILE A C 1
ATOM 814 O O . ILE A 1 95 ? -4.132 3.891 -9.229 1.00 90.62 95 ILE A O 1
ATOM 818 N N . ILE A 1 96 ? -3.281 4.576 -7.283 1.00 91.31 96 ILE A N 1
ATOM 819 C CA . ILE A 1 96 ? -2.626 5.756 -7.863 1.00 91.31 96 ILE A CA 1
ATOM 820 C C . ILE A 1 96 ? -1.560 5.325 -8.878 1.00 91.31 96 ILE A C 1
ATOM 822 O O . ILE A 1 96 ? -1.479 5.901 -9.961 1.00 91.31 96 ILE A O 1
ATOM 826 N N . TYR A 1 97 ? -0.778 4.292 -8.551 1.00 87.81 97 TYR A N 1
ATOM 827 C CA . TYR A 1 97 ? 0.235 3.739 -9.446 1.00 87.81 97 TYR A CA 1
ATOM 828 C C . TYR A 1 97 ? -0.369 3.282 -10.779 1.00 87.81 97 TYR A C 1
ATOM 830 O O . TYR A 1 97 ? 0.116 3.712 -11.827 1.00 87.81 97 TYR A O 1
ATOM 838 N N . ILE A 1 98 ? -1.452 2.491 -10.758 1.00 86.50 98 ILE A N 1
ATOM 839 C CA . ILE A 1 98 ? -2.066 2.015 -12.003 1.00 86.50 98 ILE A CA 1
ATOM 840 C C . ILE A 1 98 ? -2.663 3.164 -12.813 1.00 86.50 98 ILE A C 1
ATOM 842 O O . ILE A 1 98 ? -2.541 3.168 -14.029 1.00 86.50 98 ILE A O 1
ATOM 846 N N . ILE A 1 99 ? -3.260 4.171 -12.165 1.00 88.31 99 ILE A N 1
ATOM 847 C CA . ILE A 1 99 ? -3.828 5.329 -12.869 1.00 88.31 99 ILE A CA 1
ATOM 848 C C . ILE A 1 99 ? -2.723 6.084 -13.610 1.00 88.31 99 ILE A C 1
ATOM 850 O O . ILE A 1 99 ? -2.868 6.366 -14.798 1.00 88.31 99 ILE A O 1
ATOM 854 N N . ILE A 1 100 ? -1.603 6.370 -12.939 1.00 88.56 100 ILE A N 1
ATOM 855 C CA . ILE A 1 100 ? -0.451 7.040 -13.558 1.00 88.56 100 ILE A CA 1
ATOM 856 C C . ILE A 1 100 ? 0.087 6.204 -14.723 1.00 88.56 100 ILE A C 1
ATOM 858 O O . ILE A 1 100 ? 0.355 6.744 -15.797 1.00 88.56 100 ILE A O 1
ATOM 862 N N . PHE A 1 101 ? 0.218 4.892 -14.526 1.00 83.56 101 PHE A N 1
ATOM 863 C CA . PHE A 1 101 ? 0.725 3.983 -15.546 1.00 83.56 101 PHE A CA 1
ATOM 864 C C . PHE A 1 101 ? -0.194 3.950 -16.773 1.00 83.56 101 PHE A C 1
ATOM 866 O O . PHE A 1 101 ? 0.262 4.219 -17.882 1.00 83.56 101 PHE A O 1
ATOM 873 N N . THR A 1 102 ? -1.497 3.750 -16.582 1.00 83.75 102 THR A N 1
ATOM 874 C CA . THR A 1 102 ? -2.500 3.765 -17.654 1.00 83.75 102 THR A CA 1
ATOM 875 C C . THR A 1 102 ? -2.507 5.090 -18.412 1.00 83.75 102 THR A C 1
ATOM 877 O O . THR A 1 102 ? -2.465 5.088 -19.639 1.00 83.75 102 THR A O 1
ATOM 880 N N . VAL A 1 103 ? -2.494 6.231 -17.712 1.00 86.56 103 VAL A N 1
ATOM 881 C CA . VAL A 1 103 ? -2.432 7.556 -18.354 1.00 86.56 103 VAL A CA 1
ATOM 882 C C . VAL A 1 103 ? -1.154 7.699 -19.181 1.00 86.56 103 VAL A C 1
ATOM 884 O O . VAL A 1 103 ? -1.206 8.198 -20.301 1.00 86.56 103 VAL A O 1
ATOM 887 N N . SER A 1 104 ? -0.014 7.220 -18.677 1.00 83.75 104 SER A N 1
ATOM 888 C CA . SER A 1 104 ? 1.253 7.280 -19.411 1.00 83.75 104 SER A CA 1
ATOM 889 C C . SER A 1 104 ? 1.236 6.466 -20.710 1.00 83.75 104 SER A C 1
ATOM 891 O O . SER A 1 104 ? 1.766 6.935 -21.715 1.00 83.75 104 SER A O 1
ATOM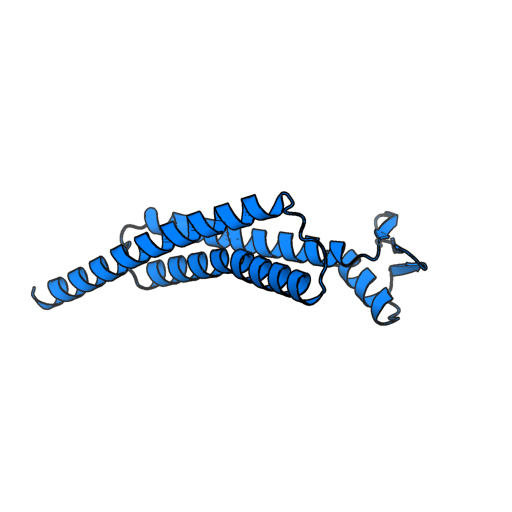 893 N N . PHE A 1 105 ? 0.582 5.298 -20.714 1.00 80.62 105 PHE A N 1
ATOM 894 C CA . PHE A 1 105 ? 0.396 4.471 -21.910 1.00 80.62 105 PHE A CA 1
ATOM 895 C C . PHE A 1 105 ? -0.537 5.142 -22.916 1.00 80.62 105 PHE A C 1
ATOM 897 O O . PHE A 1 105 ? -0.202 5.238 -24.096 1.00 80.62 105 PHE A O 1
ATOM 904 N N . LEU A 1 106 ? -1.663 5.684 -22.441 1.00 83.94 106 LEU A N 1
ATOM 905 C CA . LEU A 1 106 ? -2.619 6.402 -23.287 1.00 83.94 106 LEU A CA 1
ATOM 906 C C . LEU A 1 106 ? -1.971 7.606 -23.984 1.00 83.94 106 LEU A C 1
ATOM 908 O O . LEU A 1 106 ? -2.204 7.822 -25.168 1.00 83.94 106 LEU A O 1
ATOM 912 N N . LEU A 1 107 ? -1.119 8.357 -23.278 1.00 87.00 107 LEU A N 1
ATOM 913 C CA . LEU A 1 107 ? -0.391 9.494 -23.851 1.00 87.00 107 LEU A CA 1
ATOM 914 C C . LEU A 1 107 ? 0.669 9.085 -24.887 1.00 87.00 107 LEU A C 1
ATOM 916 O O . LEU A 1 107 ? 1.023 9.898 -25.736 1.00 87.00 107 LEU A O 1
ATOM 920 N N . ARG A 1 108 ? 1.188 7.853 -24.822 1.00 85.69 108 ARG A N 1
ATOM 921 C CA . ARG A 1 108 ? 2.181 7.324 -25.772 1.00 85.69 108 ARG A CA 1
ATOM 922 C C . ARG A 1 108 ? 1.554 6.660 -26.998 1.00 85.69 108 ARG A C 1
ATOM 924 O O . ARG A 1 108 ? 2.268 6.392 -27.955 1.00 85.69 108 ARG A O 1
ATOM 931 N N . GLY A 1 109 ? 0.239 6.430 -26.988 1.00 77.94 109 GLY A N 1
ATOM 932 C CA . GLY A 1 109 ? -0.464 5.724 -28.063 1.00 77.94 109 GLY A CA 1
ATOM 933 C C . GLY A 1 109 ? -0.178 4.219 -28.100 1.00 77.94 109 GLY A C 1
ATOM 934 O O . GLY A 1 109 ? -0.521 3.560 -29.079 1.00 77.94 109 GLY A O 1
ATOM 935 N N . ASP A 1 110 ? 0.434 3.675 -27.046 1.00 76.50 110 ASP A N 1
ATOM 936 C CA . ASP A 1 110 ? 0.751 2.255 -26.935 1.00 76.50 110 ASP A CA 1
ATOM 937 C C . ASP A 1 110 ? -0.512 1.444 -26.610 1.00 76.50 110 ASP A C 1
ATOM 939 O O . ASP A 1 110 ? -1.372 1.864 -25.828 1.00 76.50 110 ASP A O 1
ATOM 943 N N . THR A 1 111 ? -0.625 0.242 -27.179 1.00 66.62 111 THR A N 1
ATOM 944 C CA . THR A 1 111 ? -1.748 -0.656 -26.893 1.00 66.62 111 THR A CA 1
ATOM 945 C C . THR A 1 111 ? -1.676 -1.158 -25.458 1.00 66.62 111 THR A C 1
ATOM 947 O O . THR A 1 111 ? -0.751 -1.874 -25.069 1.00 66.62 111 THR A O 1
ATOM 950 N N . PHE A 1 112 ? -2.688 -0.803 -24.679 1.00 64.75 112 PHE A N 1
ATOM 951 C CA . PHE A 1 112 ? -2.851 -1.246 -23.308 1.00 64.75 112 PHE A CA 1
ATOM 952 C C . PHE A 1 112 ? -3.202 -2.739 -23.260 1.00 64.75 112 PHE A C 1
ATOM 954 O O . PHE A 1 112 ? -4.284 -3.138 -23.687 1.00 64.75 112 PHE A O 1
ATOM 961 N N . SER A 1 113 ? -2.295 -3.563 -22.730 1.00 65.88 113 SER A N 1
ATOM 962 C CA . SER A 1 113 ? -2.570 -4.973 -22.442 1.00 65.88 113 SER A CA 1
ATOM 963 C C . SER A 1 113 ? -2.829 -5.140 -20.945 1.00 65.88 113 SER A C 1
ATOM 965 O O . SER A 1 113 ? -1.903 -4.951 -20.147 1.00 65.88 113 SER A O 1
ATOM 967 N N . PRO A 1 114 ? -4.068 -5.448 -20.527 1.00 59.03 114 PRO A N 1
ATOM 968 C CA . PRO A 1 114 ? -4.351 -5.707 -19.130 1.00 59.03 114 PRO A CA 1
ATOM 969 C C . PRO A 1 114 ? -3.722 -7.043 -18.696 1.00 59.03 114 PRO A C 1
ATOM 971 O O . PRO A 1 114 ? -4.268 -8.107 -18.968 1.00 59.03 114 PRO A O 1
ATOM 974 N N . GLN A 1 115 ? -2.553 -6.986 -18.053 1.00 62.06 115 GLN A N 1
ATOM 975 C CA . GLN A 1 115 ? -1.873 -8.139 -17.438 1.00 62.06 115 GLN A CA 1
ATOM 976 C C . GLN A 1 115 ? -2.364 -8.398 -15.999 1.00 62.06 115 GLN A C 1
ATOM 978 O O . GLN A 1 115 ? -3.114 -7.607 -15.439 1.00 62.06 115 GLN A O 1
ATOM 983 N N . ASP A 1 116 ? -1.916 -9.486 -15.370 1.00 57.41 116 ASP A N 1
ATOM 984 C CA . ASP A 1 116 ? -2.348 -9.974 -14.043 1.00 57.41 116 ASP A CA 1
ATOM 985 C C . ASP A 1 116 ? -2.339 -8.931 -12.895 1.00 57.41 116 ASP A C 1
ATOM 987 O O . ASP A 1 116 ? -3.047 -9.083 -11.893 1.00 57.41 116 ASP A O 1
ATOM 991 N N . ASP A 1 117 ? -1.613 -7.822 -13.048 1.00 67.94 117 ASP A N 1
ATOM 992 C CA . ASP A 1 117 ? -1.488 -6.744 -12.062 1.00 67.94 117 ASP A CA 1
ATOM 993 C C . ASP A 1 117 ? -2.823 -6.048 -11.709 1.00 67.94 117 ASP A C 1
ATOM 995 O O . ASP A 1 117 ? -2.973 -5.526 -10.598 1.00 67.94 117 ASP A O 1
ATOM 999 N N . TYR A 1 118 ? -3.838 -6.081 -12.588 1.00 76.81 118 TYR A N 1
ATOM 1000 C CA . TYR A 1 118 ? -5.156 -5.479 -12.298 1.00 76.81 118 TYR A CA 1
ATOM 1001 C C . TYR A 1 118 ? -5.891 -6.176 -11.158 1.00 76.81 118 TYR A C 1
ATOM 1003 O O . TYR A 1 118 ? -6.612 -5.514 -10.408 1.00 76.81 118 TYR A O 1
ATOM 1011 N N . PHE A 1 119 ? -5.701 -7.488 -10.990 1.00 82.44 119 PHE A N 1
ATOM 1012 C CA . PHE A 1 119 ? -6.355 -8.231 -9.915 1.00 82.44 119 PHE A CA 1
ATOM 1013 C C . PHE A 1 119 ? -5.879 -7.750 -8.541 1.00 82.44 119 PHE A C 1
ATOM 1015 O O . PHE A 1 119 ? -6.682 -7.515 -7.637 1.00 82.44 119 PHE A O 1
ATOM 1022 N N . ILE A 1 120 ? -4.570 -7.532 -8.403 1.00 85.19 120 ILE A N 1
ATOM 1023 C CA . ILE A 1 120 ? -3.957 -7.021 -7.175 1.00 85.19 120 ILE A CA 1
ATOM 1024 C C . ILE A 1 120 ? -4.494 -5.622 -6.860 1.00 85.19 120 ILE A C 1
ATOM 1026 O O . ILE A 1 120 ? -4.902 -5.348 -5.728 1.00 85.19 120 ILE A O 1
ATOM 1030 N N . VAL A 1 121 ? -4.551 -4.737 -7.857 1.00 87.69 121 VAL A N 1
ATOM 1031 C CA . VAL A 1 121 ? -5.082 -3.379 -7.668 1.00 87.69 121 VAL A CA 1
ATOM 1032 C C . VAL A 1 121 ? -6.564 -3.409 -7.296 1.00 87.69 121 VAL A C 1
ATOM 1034 O O . VAL A 1 121 ? -6.989 -2.674 -6.403 1.00 87.69 121 VAL A O 1
ATOM 1037 N N . PHE A 1 122 ? -7.346 -4.288 -7.922 1.00 88.81 122 PHE A N 1
ATOM 1038 C CA . PHE A 1 122 ? -8.750 -4.485 -7.582 1.00 88.81 122 PHE A CA 1
ATOM 1039 C C . PHE A 1 122 ? -8.924 -4.961 -6.133 1.00 88.81 122 PHE A C 1
ATOM 1041 O O . PHE A 1 122 ? -9.750 -4.413 -5.403 1.00 88.81 122 PHE A O 1
ATOM 1048 N N . ALA A 1 123 ? -8.102 -5.905 -5.666 1.00 90.81 123 ALA A N 1
ATOM 1049 C CA . ALA A 1 123 ? -8.118 -6.337 -4.270 1.00 90.81 123 ALA A CA 1
ATOM 1050 C C . ALA A 1 123 ? -7.832 -5.168 -3.308 1.00 90.81 123 ALA A C 1
ATOM 1052 O O . ALA A 1 123 ? -8.557 -4.976 -2.329 1.00 90.81 123 ALA A O 1
ATOM 1053 N N . HIS A 1 124 ? -6.837 -4.329 -3.614 1.00 93.81 124 HIS A N 1
ATOM 1054 C CA . HIS A 1 124 ? -6.552 -3.123 -2.833 1.00 93.81 124 HIS A CA 1
ATOM 1055 C C . HIS A 1 124 ? -7.707 -2.113 -2.845 1.00 93.81 124 HIS A C 1
ATOM 1057 O O . HIS A 1 124 ? -7.984 -1.506 -1.808 1.00 93.81 124 HIS A O 1
ATOM 1063 N N . LEU A 1 125 ? -8.415 -1.961 -3.968 1.00 93.88 125 LEU A N 1
ATOM 1064 C CA . LEU A 1 125 ? -9.607 -1.115 -4.074 1.00 93.88 125 LEU A CA 1
ATOM 1065 C C . LEU A 1 125 ? -10.737 -1.617 -3.169 1.00 93.88 125 LEU A C 1
ATOM 1067 O O . LEU A 1 125 ? -11.295 -0.830 -2.404 1.00 93.88 125 LEU A O 1
ATOM 1071 N N . VAL A 1 126 ? -11.037 -2.917 -3.205 1.00 94.31 126 VAL A N 1
ATOM 1072 C CA . VAL A 1 126 ? -12.059 -3.530 -2.342 1.00 94.31 126 VAL A CA 1
ATOM 1073 C C . VAL A 1 126 ? -11.696 -3.342 -0.869 1.00 94.31 126 VAL A C 1
ATOM 1075 O O . VAL A 1 126 ? -12.523 -2.893 -0.075 1.00 94.31 126 VAL A O 1
ATOM 1078 N N . VAL A 1 127 ? -10.442 -3.609 -0.496 1.00 93.69 127 VAL A N 1
ATOM 1079 C CA . VAL A 1 127 ? -9.963 -3.418 0.880 1.00 93.69 127 VAL A CA 1
ATOM 1080 C C . VAL A 1 127 ? -10.050 -1.946 1.297 1.00 93.69 127 VAL A C 1
ATOM 1082 O O . VAL A 1 127 ? -10.546 -1.650 2.385 1.00 93.69 127 VAL A O 1
ATOM 1085 N N . ALA A 1 128 ? -9.625 -1.009 0.445 1.00 94.50 128 ALA A N 1
ATOM 1086 C CA . ALA A 1 128 ? -9.734 0.425 0.712 1.00 94.50 128 ALA A CA 1
ATOM 1087 C C . ALA A 1 128 ? -11.191 0.850 0.936 1.00 94.50 128 ALA A C 1
ATOM 1089 O O . ALA A 1 128 ? -11.480 1.572 1.892 1.00 94.50 128 ALA A O 1
ATOM 1090 N N . PHE A 1 129 ? -12.107 0.366 0.098 1.00 93.81 129 PHE A N 1
ATOM 1091 C CA . PHE A 1 129 ? -13.532 0.648 0.217 1.00 93.81 129 PHE A CA 1
ATOM 1092 C C . PHE A 1 129 ? -14.108 0.143 1.548 1.00 93.81 129 PHE A C 1
ATOM 1094 O O . PHE A 1 129 ? -14.748 0.905 2.273 1.00 93.81 129 PHE A O 1
ATOM 11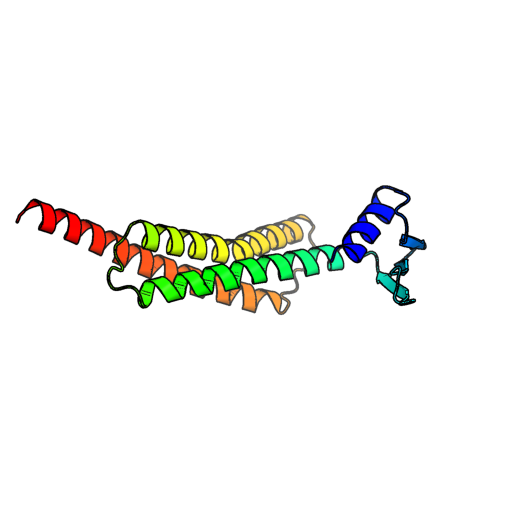01 N N . LEU A 1 130 ? -13.804 -1.099 1.938 1.00 93.31 130 LEU A N 1
ATOM 1102 C CA . LEU A 1 130 ? -14.245 -1.658 3.220 1.00 93.31 130 LEU A CA 1
ATOM 1103 C C . LEU A 1 130 ? -13.693 -0.872 4.419 1.00 93.31 130 LEU A C 1
ATOM 1105 O O . LEU A 1 130 ? -14.430 -0.565 5.358 1.00 93.31 130 LEU A O 1
ATOM 1109 N N . ILE A 1 131 ? -12.410 -0.493 4.389 1.00 92.75 131 ILE A N 1
ATOM 1110 C CA . ILE A 1 131 ? -11.802 0.319 5.455 1.00 92.75 131 ILE A CA 1
ATOM 1111 C C . ILE A 1 131 ? -12.450 1.702 5.522 1.00 92.75 131 ILE A C 1
ATOM 1113 O O . ILE A 1 131 ? -12.630 2.232 6.618 1.00 92.75 131 ILE A O 1
ATOM 1117 N N . TYR A 1 132 ? -12.783 2.300 4.377 1.00 93.75 132 TYR A N 1
ATOM 1118 C CA . TYR A 1 132 ? -13.456 3.592 4.320 1.00 93.75 132 TYR A CA 1
ATOM 1119 C C . TYR A 1 132 ? -14.822 3.541 5.011 1.00 93.75 132 TYR A C 1
ATOM 1121 O O . TYR A 1 132 ? -15.073 4.359 5.899 1.00 93.75 132 TYR A O 1
ATOM 1129 N N . LEU A 1 133 ? -15.652 2.545 4.680 1.00 92.31 133 LEU A N 1
ATOM 1130 C CA . LEU A 1 133 ? -16.948 2.338 5.333 1.00 92.31 133 LEU A CA 1
ATOM 1131 C C . LEU A 1 133 ? -16.783 2.145 6.844 1.00 92.31 133 LEU A C 1
ATOM 1133 O O . LEU A 1 133 ? -17.468 2.777 7.645 1.00 92.31 133 LEU A O 1
ATOM 1137 N N . TYR A 1 134 ? -15.817 1.322 7.248 1.00 89.81 134 TYR A N 1
ATOM 1138 C CA . TYR A 1 134 ? -15.564 1.068 8.661 1.00 89.81 134 TYR A CA 1
ATOM 1139 C C . TYR A 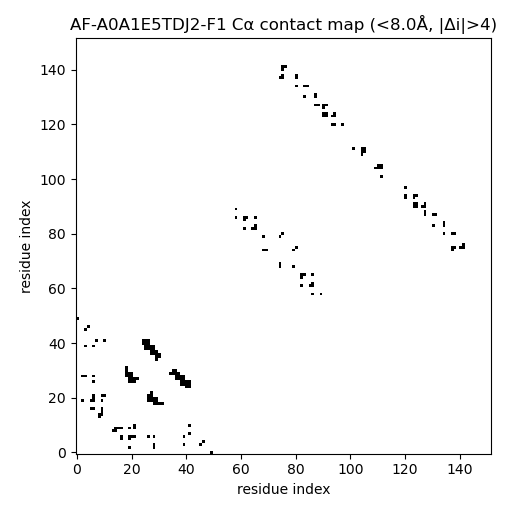1 134 ? -15.065 2.316 9.413 1.00 89.81 134 TYR A C 1
ATOM 1141 O O . TYR A 1 134 ? -15.473 2.582 10.544 1.00 89.81 134 TYR A O 1
ATOM 1149 N N . LEU A 1 135 ? -14.214 3.132 8.783 1.00 91.12 135 LEU A N 1
ATOM 1150 C CA . LEU A 1 135 ? -13.766 4.412 9.333 1.00 91.12 135 LEU A CA 1
ATOM 1151 C C . LEU A 1 135 ? -14.915 5.402 9.524 1.00 91.12 135 LEU A C 1
ATOM 1153 O O . LEU A 1 135 ? -14.872 6.173 10.482 1.00 91.12 135 LEU A O 1
ATOM 1157 N N . ASP A 1 136 ? -15.895 5.416 8.623 1.00 91.44 136 ASP A N 1
ATOM 1158 C CA . ASP A 1 136 ? -17.080 6.265 8.752 1.00 91.44 136 ASP A CA 1
ATOM 1159 C C . ASP A 1 136 ? -17.903 5.878 9.989 1.00 91.44 136 ASP A C 1
ATOM 1161 O O . ASP A 1 136 ? -18.185 6.726 10.839 1.00 91.44 136 ASP A O 1
ATOM 1165 N N . ILE A 1 137 ? -18.165 4.579 10.163 1.00 89.56 137 ILE A N 1
ATOM 1166 C CA . ILE A 1 137 ? -18.869 4.040 11.336 1.00 89.56 137 ILE A CA 1
ATOM 1167 C C . ILE A 1 137 ? -18.126 4.395 12.631 1.00 89.56 137 ILE A C 1
ATOM 1169 O O . ILE A 1 137 ? -18.732 4.906 13.571 1.00 89.56 137 ILE A O 1
ATOM 1173 N N . LEU A 1 138 ? -16.805 4.187 12.689 1.00 87.00 138 LEU A N 1
ATOM 1174 C CA . LEU A 1 138 ? -16.032 4.493 13.897 1.00 87.00 138 LEU A CA 1
ATOM 1175 C C . LEU A 1 138 ? -15.995 5.987 14.229 1.00 87.00 138 LEU A C 1
ATOM 1177 O O . LEU A 1 138 ? -15.976 6.347 15.404 1.00 87.00 138 LEU A O 1
ATOM 1181 N N . LYS A 1 139 ? -15.966 6.872 13.227 1.00 87.62 139 LYS A N 1
ATOM 1182 C CA . LYS A 1 139 ? -16.029 8.321 13.472 1.00 87.62 139 LYS A CA 1
ATOM 1183 C C . LYS A 1 139 ? -17.374 8.720 14.066 1.00 87.62 139 LYS A C 1
ATOM 1185 O O . LYS A 1 139 ? -17.388 9.477 15.030 1.00 87.62 139 LYS A O 1
ATOM 1190 N N . LYS A 1 140 ? -18.470 8.189 13.518 1.00 88.94 140 LYS A N 1
ATOM 1191 C CA . LYS A 1 140 ? -19.824 8.416 14.037 1.00 88.94 140 LYS A CA 1
ATOM 1192 C C . LYS A 1 140 ? -19.965 7.882 15.462 1.00 88.94 140 LYS A C 1
ATOM 1194 O O . LYS A 1 140 ? -20.417 8.611 16.333 1.00 88.94 140 LYS A O 1
ATOM 1199 N N . GLY A 1 141 ? -19.482 6.667 15.727 1.00 86.31 141 GLY A N 1
ATOM 1200 C CA . GLY A 1 141 ? -19.490 6.092 17.076 1.00 86.31 141 GLY A CA 1
ATOM 1201 C C . GLY A 1 141 ? -18.672 6.906 18.083 1.00 86.31 141 GLY A C 1
ATOM 1202 O O . GLY A 1 141 ? -19.136 7.146 19.191 1.00 86.31 141 GLY A O 1
ATOM 1203 N N . LYS A 1 142 ? -17.496 7.410 17.682 1.00 85.75 142 LYS A N 1
ATOM 1204 C CA . LYS A 1 142 ? -16.687 8.304 18.522 1.00 85.75 142 LYS A CA 1
ATOM 1205 C C . LYS A 1 142 ? -17.420 9.606 18.851 1.00 85.75 142 LYS A C 1
ATOM 1207 O O . LYS A 1 142 ? -17.354 10.049 19.986 1.00 85.75 142 LYS A O 1
ATOM 1212 N N . HIS A 1 143 ? -18.101 10.198 17.872 1.00 87.00 143 HIS A N 1
ATOM 1213 C CA . HIS A 1 143 ? -18.862 11.429 18.076 1.00 87.00 143 HIS A CA 1
ATOM 1214 C C . HIS A 1 143 ? -20.005 11.233 19.081 1.00 87.00 143 HIS A C 1
ATOM 1216 O O . HIS A 1 143 ? -20.106 12.004 20.025 1.00 87.00 143 HIS A O 1
ATOM 1222 N N . VAL A 1 144 ? -20.781 10.152 18.946 1.00 87.44 144 VAL A N 1
ATOM 1223 C CA . VAL A 1 144 ? -21.859 9.809 19.893 1.00 87.44 144 VAL A CA 1
ATOM 1224 C C . VAL A 1 144 ? -21.314 9.510 21.295 1.00 87.44 144 VAL A C 1
ATOM 1226 O O . VAL A 1 144 ? -21.929 9.881 22.289 1.00 87.44 144 VAL A O 1
ATOM 1229 N N . GLN A 1 145 ? -20.159 8.844 21.395 1.00 83.38 145 GLN A N 1
ATOM 1230 C CA . GLN A 1 145 ? -19.509 8.604 22.685 1.00 83.38 145 GLN A CA 1
ATOM 1231 C C . GLN A 1 145 ? -19.090 9.921 23.356 1.00 83.38 145 GLN A C 1
ATOM 1233 O O . GLN A 1 145 ? -19.328 10.093 24.544 1.00 83.38 145 GLN A O 1
ATOM 1238 N N . GLU A 1 146 ? -18.512 10.852 22.595 1.00 84.12 146 GLU A N 1
ATOM 1239 C CA . GLU A 1 146 ? -18.131 12.175 23.102 1.00 84.12 146 GLU A CA 1
ATOM 1240 C C . GLU A 1 146 ? -19.348 12.998 23.542 1.00 84.12 146 GLU A C 1
ATOM 1242 O O . GLU A 1 146 ? -19.264 13.690 24.548 1.00 84.12 146 GLU A O 1
ATOM 1247 N N . GLU A 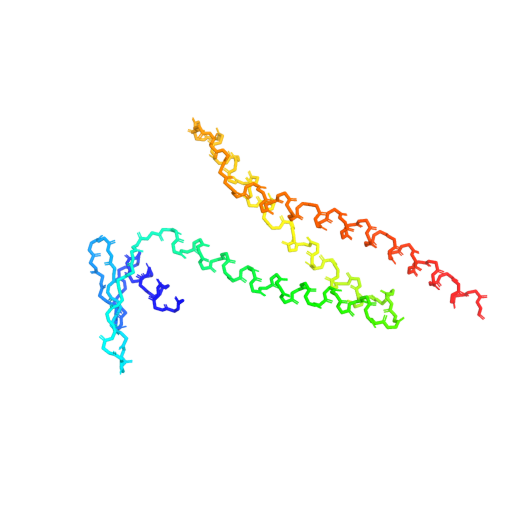1 147 ? -20.479 12.908 22.836 1.00 85.75 147 GLU A N 1
ATOM 1248 C CA . GLU A 1 147 ? -21.725 13.565 23.252 1.00 85.75 147 GLU A CA 1
ATOM 1249 C C . GLU A 1 147 ? -22.280 12.978 24.556 1.00 85.75 147 GLU A C 1
ATOM 1251 O O . GLU A 1 147 ? -22.610 13.733 25.466 1.00 85.75 147 GLU A O 1
ATOM 1256 N N . ASN A 1 148 ? -22.329 11.648 24.680 1.00 78.88 148 ASN A N 1
ATOM 1257 C CA . ASN A 1 148 ? -22.838 10.991 25.886 1.00 78.88 148 ASN A CA 1
ATOM 1258 C C . ASN A 1 148 ? -21.956 11.243 27.118 1.00 78.88 148 ASN A C 1
ATOM 1260 O O . ASN A 1 148 ? -22.493 11.511 28.192 1.00 78.88 148 ASN A O 1
ATOM 1264 N N . ASP A 1 149 ? -20.627 11.207 26.962 1.00 74.81 149 ASP A N 1
ATOM 1265 C CA . ASP A 1 149 ? -19.665 11.491 28.039 1.00 74.81 149 ASP A CA 1
ATOM 1266 C C . ASP A 1 149 ? -19.719 12.966 28.509 1.00 74.81 149 ASP A C 1
ATOM 1268 O O . ASP A 1 149 ? -19.205 13.282 29.577 1.00 74.81 149 ASP A O 1
ATOM 1272 N N . LEU A 1 150 ? -20.321 13.881 27.732 1.00 63.00 150 LEU A N 1
ATOM 1273 C CA . LEU A 1 150 ? -20.542 15.286 28.118 1.00 63.00 150 LEU A CA 1
ATOM 1274 C C . LEU A 1 150 ? -21.879 15.517 28.843 1.00 63.00 150 LEU A C 1
ATOM 1276 O O . LEU A 1 150 ? -22.052 16.556 29.481 1.00 63.00 150 LEU A O 1
ATOM 1280 N N . THR A 1 151 ? -22.834 14.595 28.709 1.00 56.50 151 THR A N 1
ATOM 1281 C CA . THR A 1 151 ? -24.190 14.710 29.283 1.00 56.50 151 THR A CA 1
ATOM 1282 C C . THR A 1 151 ? -24.396 13.967 30.604 1.00 56.50 151 THR A C 1
ATOM 1284 O O . THR A 1 151 ? -25.427 14.183 31.243 1.00 56.50 151 THR A O 1
ATOM 1287 N N . ILE A 1 152 ? -23.459 13.106 31.009 1.00 47.50 152 ILE A N 1
ATOM 1288 C CA . ILE A 1 152 ? -23.474 12.349 32.276 1.00 47.50 152 ILE A CA 1
ATOM 1289 C C . ILE A 1 152 ? -22.383 12.903 33.191 1.00 47.50 152 ILE A C 1
ATOM 1291 O O . ILE A 1 152 ? -22.668 13.080 34.397 1.00 47.50 152 ILE A O 1
#

Organism: NCBI:txid1849968

Sequence (152 aa):
MVFSILSYFAYKFDMQIPFVEVLESHSKVNVPLLELRINVPFSYSIIIMWSAMLYYTIYFYALKNFFKVFIKKNMFETKSLKRLRFFLKLNLIPIIYIIIFTVSFLLRGDTFSPQDDYFIVFAHLVVAFLIYLYLDILKKGKHVQEENDLTI

Nearest PDB structures (foldseek):
  3hiu-assembly1_B  TM=6.444E-01  e=2.405E+00  Xanthomonas campestris pv. campestris
  8ts7-assembly1_B  TM=3.890E-01  e=7.452E+00  Homo sapiens

Foldseek 3Di:
DVQLVVQLCCVVVVDDDPQWADDPFWIWRQDPPPSDTDTHGNDPVVVVVVVVVVLVVVLVVLVVVLVVLVVDPDNLDPVNLVSLVVNLVSLCVLVVVVVVVVVVCVVVVHDDDDDPSVVVNVVSVVVSVVSVVVSVVSVVVNVVVVVVVVVD

Radius of gyration: 22.72 Å; Cα contacts (8 Å, |Δi|>4): 115; chains: 1; bounding box: 58×32×60 Å

Solvent-accessible surface area (backbone atoms only — not comparable to full-atom values): 8627 Å² total; per-residue (Å²): 107,69,69,60,50,51,41,50,48,25,63,78,67,74,42,91,47,91,55,49,47,77,49,103,71,34,26,42,36,49,45,88,94,67,84,47,74,45,81,43,69,78,46,73,63,55,55,53,51,51,54,50,55,53,49,50,54,53,46,53,55,40,48,55,54,42,58,52,37,77,76,40,94,67,58,62,40,72,70,40,52,52,45,48,53,50,44,34,55,59,32,45,49,56,48,53,50,50,50,55,50,53,52,54,35,62,77,68,71,51,86,85,74,92,56,80,66,57,58,58,35,49,52,28,47,54,52,28,52,54,47,50,55,52,50,52,53,43,52,53,52,35,52,54,48,56,53,50,71,72,76,110

Mean predicted aligned error: 11.09 Å

Secondary structure (DSSP, 8-state):
-HHHHHHHHHHHTT---TTEEEETTEEEEE-TTT--EEEEE--HHHHHHHHHHHHHHHHHHHHHHHHHHHTSS-TT-HHHHHHHHHHHHHHHHHHHHHHHHHHHHHHHT------THHHHHHHHHHHHHHHHHHHHHHHHHHHHHHHHHHH-

InterPro domains:
  IPR021354 Protein of unknown function DUF2975 [PF11188] (28-152)

pLDDT: mean 78.72, std 13.34, range [47.44, 95.19]